Protein AF-A0A940Q1M5-F1 (afdb_monomer)

pLDDT: mean 94.96, std 3.19, range [85.62, 98.25]

Radius of gyration: 10.08 Å; Cα contacts (8 Å, |Δi|>4): 84; chains: 1; bounding box: 20×18×25 Å

Sequence (55 aa):
MGVCTDICVISNAMLLKAFFPEIPTSIKADCCAGVTPEASETALRAMKSCQITVE

Foldseek 3Di:
DDEALLPPVLVVLVVCCVVPVPDAAEAALVPYDHPDPVSNVVSVVVSVVSNHHYD

Structure (mmCIF, N/CA/C/O backbone):
data_AF-A0A940Q1M5-F1
#
_entry.id   AF-A0A940Q1M5-F1
#
loop_
_atom_site.group_PDB
_atom_site.id
_atom_site.type_symbol
_atom_site.label_atom_id
_atom_site.label_alt_id
_atom_site.label_comp_id
_atom_site.label_asym_id
_atom_site.label_entity_id
_atom_site.label_seq_id
_atom_site.pdbx_PDB_ins_code
_atom_site.Cartn_x
_atom_site.Cartn_y
_atom_site.Cartn_z
_atom_site.occupancy
_atom_site.B_iso_or_equiv
_atom_site.auth_seq_id
_atom_site.auth_comp_id
_atom_site.auth_asym_id
_atom_site.auth_atom_id
_atom_site.pdbx_PDB_model_num
ATOM 1 N N . MET A 1 1 ? -6.840 0.970 -6.626 1.00 86.00 1 MET A N 1
ATOM 2 C CA . MET A 1 1 ? -6.543 0.927 -8.075 1.00 86.00 1 MET A CA 1
ATOM 3 C C . MET A 1 1 ? -5.896 2.241 -8.450 1.00 86.00 1 MET A C 1
ATOM 5 O O . MET A 1 1 ? -6.225 3.250 -7.831 1.00 86.00 1 MET A O 1
ATOM 9 N N . GLY A 1 2 ? -4.996 2.233 -9.421 1.00 87.88 2 GLY A N 1
ATOM 10 C CA . GLY A 1 2 ? -4.293 3.435 -9.857 1.00 87.88 2 GLY A CA 1
ATOM 11 C C . GLY A 1 2 ? -2.988 3.091 -10.560 1.00 87.88 2 GLY A C 1
ATOM 12 O O . GLY A 1 2 ? -2.498 1.970 -10.468 1.00 87.88 2 GLY A O 1
ATOM 13 N N . VAL A 1 3 ? -2.426 4.059 -11.271 1.00 85.62 3 VAL A N 1
ATOM 14 C CA . VAL A 1 3 ? -1.133 3.914 -11.948 1.00 85.62 3 VAL A CA 1
ATOM 15 C C . VAL A 1 3 ? 0.002 4.418 -11.058 1.00 85.62 3 VAL A C 1
ATOM 17 O O . VAL A 1 3 ? -0.198 5.308 -10.229 1.00 85.62 3 VAL A O 1
ATOM 20 N N . CYS A 1 4 ? 1.177 3.812 -11.230 1.00 90.94 4 CYS A N 1
ATOM 21 C CA . CYS A 1 4 ? 2.372 3.965 -10.400 1.00 90.94 4 CYS A CA 1
ATOM 22 C C . CYS A 1 4 ? 2.190 3.379 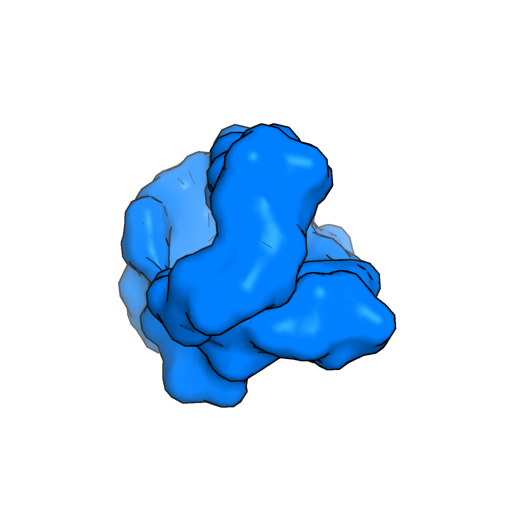-8.985 1.00 90.94 4 CYS A C 1
ATOM 24 O O . CYS A 1 4 ? 2.107 4.126 -8.003 1.00 90.94 4 CYS A O 1
ATOM 26 N N . THR A 1 5 ? 2.120 2.041 -8.880 1.00 95.75 5 THR A N 1
ATOM 27 C CA . THR A 1 5 ? 1.962 1.300 -7.606 1.00 95.75 5 THR A CA 1
ATOM 28 C C . THR A 1 5 ? 2.951 1.770 -6.535 1.00 95.75 5 THR A C 1
ATOM 30 O O . THR A 1 5 ? 2.592 1.985 -5.378 1.00 95.75 5 THR A O 1
ATOM 33 N N . ASP A 1 6 ? 4.192 1.973 -6.957 1.00 96.12 6 ASP A N 1
ATOM 34 C CA . ASP A 1 6 ? 5.364 2.341 -6.171 1.00 96.12 6 ASP A CA 1
ATOM 35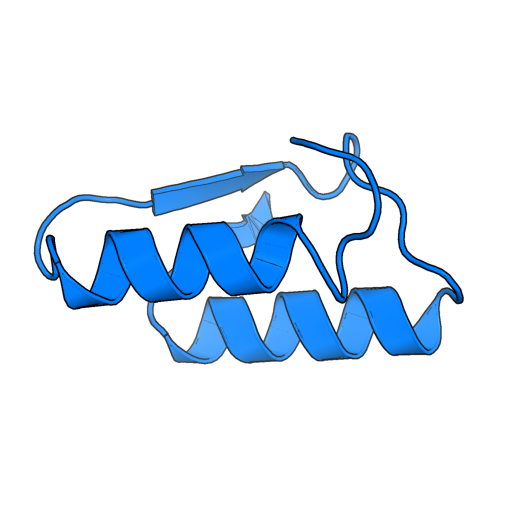 C C . ASP A 1 6 ? 5.543 3.850 -5.953 1.00 96.12 6 ASP A C 1
ATOM 37 O O . ASP A 1 6 ? 6.458 4.259 -5.243 1.00 96.12 6 ASP A O 1
ATOM 41 N N . ILE A 1 7 ? 4.645 4.682 -6.496 1.00 95.69 7 ILE A N 1
ATOM 42 C CA . ILE A 1 7 ? 4.682 6.142 -6.328 1.00 95.69 7 ILE A CA 1
ATOM 43 C C . ILE A 1 7 ? 3.337 6.642 -5.803 1.00 95.69 7 ILE A C 1
ATOM 45 O O . ILE A 1 7 ? 3.189 6.929 -4.615 1.00 95.69 7 ILE A O 1
ATOM 49 N N . CYS A 1 8 ? 2.335 6.753 -6.674 1.00 95.88 8 CYS A N 1
ATOM 50 C CA . CYS A 1 8 ? 1.073 7.405 -6.348 1.00 95.88 8 CYS A CA 1
ATOM 51 C C . CYS A 1 8 ? 0.175 6.515 -5.491 1.00 95.88 8 CYS A C 1
ATOM 53 O O . CYS A 1 8 ? -0.466 7.009 -4.563 1.00 95.88 8 CYS A O 1
ATOM 55 N N . VAL A 1 9 ? 0.118 5.212 -5.781 1.00 96.75 9 VAL A N 1
ATOM 56 C CA . VAL A 1 9 ? -0.766 4.296 -5.046 1.00 96.75 9 VAL A CA 1
ATOM 57 C C . VAL A 1 9 ? -0.281 4.134 -3.609 1.00 96.75 9 VAL A C 1
ATOM 59 O O . VAL A 1 9 ? -1.058 4.377 -2.687 1.00 96.75 9 VAL A O 1
ATOM 62 N N . ILE A 1 10 ? 1.001 3.811 -3.411 1.00 97.12 10 ILE A N 1
ATOM 63 C CA . ILE A 1 10 ? 1.573 3.690 -2.067 1.00 97.12 10 ILE A CA 1
ATOM 64 C C . ILE A 1 10 ? 1.497 5.001 -1.283 1.00 97.12 10 ILE A C 1
ATOM 66 O O . ILE A 1 10 ? 1.056 4.979 -0.137 1.00 97.12 10 ILE A O 1
ATOM 70 N N . SER A 1 11 ? 1.844 6.146 -1.885 1.00 97.38 11 SER A N 1
ATOM 71 C CA . SER A 1 11 ? 1.822 7.433 -1.171 1.00 97.38 11 SER A CA 1
ATOM 72 C C . SER A 1 11 ? 0.423 7.761 -0.659 1.00 97.38 11 SER A C 1
ATOM 74 O O . SER A 1 11 ? 0.249 8.081 0.516 1.00 97.38 11 SER A O 1
ATOM 76 N N . ASN A 1 12 ? -0.592 7.617 -1.515 1.00 96.62 12 ASN A N 1
ATOM 77 C CA . ASN A 1 12 ? -1.971 7.883 -1.123 1.00 96.62 12 ASN A CA 1
ATOM 78 C C . ASN A 1 12 ? -2.475 6.877 -0.087 1.00 96.62 12 ASN A C 1
ATOM 80 O O . ASN A 1 12 ? -3.098 7.284 0.888 1.00 96.62 12 ASN A O 1
ATOM 84 N N . ALA A 1 13 ? -2.192 5.583 -0.258 1.00 97.06 13 ALA A N 1
ATOM 85 C CA . ALA A 1 13 ? -2.652 4.553 0.670 1.00 97.06 13 ALA A CA 1
ATOM 86 C C . ALA A 1 13 ? -2.045 4.726 2.072 1.00 97.06 13 ALA A C 1
ATOM 88 O O . ALA A 1 13 ? -2.762 4.628 3.068 1.00 97.06 13 ALA A O 1
ATOM 89 N N . MET A 1 14 ? -0.749 5.048 2.145 1.00 97.69 14 MET A N 1
ATOM 90 C CA . MET A 1 14 ? -0.059 5.320 3.407 1.00 97.69 14 MET A CA 1
ATOM 91 C C . MET A 1 14 ? -0.591 6.580 4.088 1.00 97.69 14 MET A C 1
ATOM 93 O O . MET A 1 14 ? -0.854 6.548 5.287 1.00 97.69 14 MET A O 1
ATOM 97 N N . LEU A 1 15 ? -0.804 7.669 3.339 1.00 98.06 15 LEU A N 1
ATOM 98 C CA . LEU A 1 15 ? -1.405 8.888 3.889 1.00 98.06 15 LEU A CA 1
ATOM 99 C C . LEU A 1 15 ? -2.809 8.614 4.431 1.00 98.06 15 LEU A C 1
ATOM 101 O O . LEU A 1 15 ? -3.122 8.999 5.554 1.00 98.06 15 LEU A O 1
ATOM 105 N N . LEU A 1 16 ? -3.638 7.903 3.667 1.00 97.25 16 LEU A N 1
ATOM 106 C CA . LEU A 1 16 ? -5.003 7.575 4.069 1.00 97.25 16 LEU A CA 1
ATOM 107 C C . LEU A 1 16 ? -5.004 6.724 5.345 1.00 97.25 16 LEU A C 1
ATOM 109 O O . LEU A 1 16 ? -5.744 7.025 6.277 1.00 97.25 16 LEU A O 1
ATOM 113 N N . LYS A 1 17 ? -4.110 5.733 5.437 1.00 96.81 17 LYS A N 1
ATOM 114 C CA . LYS A 1 17 ? -3.953 4.914 6.644 1.00 96.81 17 LYS A CA 1
ATOM 115 C C . LYS A 1 17 ? -3.414 5.709 7.837 1.00 96.81 17 LYS A C 1
ATOM 117 O O . LYS A 1 17 ? -3.831 5.455 8.960 1.00 96.81 17 LYS A O 1
ATOM 122 N N . ALA A 1 18 ? -2.532 6.682 7.611 1.00 97.62 18 ALA A N 1
ATOM 123 C CA . ALA A 1 18 ? -2.011 7.546 8.667 1.00 97.62 18 ALA A CA 1
ATOM 124 C C . ALA A 1 18 ? -3.083 8.497 9.229 1.00 97.62 18 ALA A C 1
ATOM 126 O O . ALA A 1 18 ? -3.157 8.683 10.442 1.00 97.62 18 ALA A O 1
ATOM 127 N N . PHE A 1 19 ? -3.927 9.076 8.368 1.00 98.25 19 PHE A N 1
ATOM 128 C CA . PHE A 1 19 ? -5.024 9.953 8.795 1.00 98.25 19 PHE A CA 1
ATOM 129 C C . PHE A 1 19 ? -6.221 9.185 9.364 1.00 98.25 19 PHE A C 1
ATOM 131 O O . PHE A 1 19 ? -6.925 9.709 10.226 1.00 98.25 19 PHE A O 1
ATOM 138 N N . PHE A 1 20 ? -6.439 7.947 8.914 1.00 97.75 20 PHE A N 1
ATOM 139 C CA . PHE A 1 20 ? -7.562 7.110 9.327 1.00 97.75 20 PHE A CA 1
ATOM 140 C C . PHE A 1 20 ? -7.103 5.693 9.723 1.00 97.75 20 PHE A C 1
ATOM 142 O O . PHE A 1 20 ? -7.361 4.733 8.991 1.00 97.75 20 PHE A O 1
ATOM 149 N N . PRO A 1 21 ? -6.449 5.525 10.889 1.00 96.69 21 PRO A N 1
ATOM 150 C CA . PRO A 1 21 ? -5.841 4.251 11.287 1.00 96.69 21 PRO A CA 1
ATOM 151 C C . PRO A 1 21 ? -6.829 3.085 11.359 1.00 96.69 21 PRO A C 1
ATOM 153 O O . PRO A 1 21 ? -6.500 1.972 10.959 1.00 96.69 21 PRO A O 1
ATOM 156 N N . GLU A 1 22 ? -8.058 3.348 11.798 1.00 97.19 22 GLU A N 1
ATOM 157 C CA . GLU A 1 22 ? -9.086 2.320 11.999 1.00 97.19 22 GLU A CA 1
ATOM 158 C C . GLU A 1 22 ? -9.911 2.029 10.741 1.00 97.19 22 GLU A C 1
ATOM 160 O O . GLU A 1 22 ? -10.690 1.077 10.718 1.00 97.19 22 GLU A O 1
ATOM 165 N N . ILE A 1 23 ? -9.763 2.832 9.680 1.00 97.06 23 ILE A N 1
ATOM 166 C CA . ILE A 1 23 ? -10.516 2.603 8.448 1.00 97.06 23 ILE A CA 1
ATOM 167 C C . ILE A 1 23 ? -9.858 1.454 7.667 1.00 97.06 23 ILE A C 1
ATOM 169 O O . ILE A 1 23 ? -8.645 1.484 7.413 1.00 97.06 23 ILE A O 1
ATOM 173 N N . PRO A 1 24 ? -10.633 0.426 7.271 1.00 96.38 24 PRO A N 1
ATOM 174 C CA . PRO A 1 24 ? -10.143 -0.613 6.380 1.00 96.38 24 PRO A CA 1
ATOM 175 C C . PRO A 1 24 ? -9.766 -0.020 5.021 1.00 96.38 24 PRO A C 1
ATOM 177 O O . PRO A 1 24 ? -10.591 0.597 4.348 1.00 96.38 24 PRO A O 1
ATOM 180 N N . THR A 1 25 ? -8.524 -0.252 4.603 1.00 96.31 25 THR A N 1
ATOM 181 C CA . THR A 1 25 ? -8.002 0.196 3.308 1.00 96.31 25 THR A CA 1
ATOM 182 C C . THR A 1 25 ? -7.562 -1.022 2.509 1.00 96.31 25 THR A C 1
ATOM 184 O O . THR A 1 25 ? -6.854 -1.885 3.035 1.00 96.31 25 THR A O 1
ATOM 187 N N . SER A 1 26 ? -7.961 -1.085 1.240 1.00 96.25 26 SER A N 1
ATOM 188 C CA . SER A 1 26 ? -7.642 -2.186 0.331 1.00 96.25 26 SER A CA 1
ATOM 189 C C . SER A 1 26 ? -7.086 -1.690 -1.006 1.00 96.25 26 SER A C 1
ATOM 191 O O . SER A 1 26 ? -7.541 -0.687 -1.564 1.00 96.25 26 SER A O 1
ATOM 193 N N . ILE A 1 27 ? -6.120 -2.422 -1.556 1.00 95.69 27 ILE A N 1
ATOM 194 C CA . ILE A 1 27 ? -5.549 -2.206 -2.887 1.00 95.69 27 ILE A CA 1
ATOM 195 C C . ILE A 1 27 ? -5.845 -3.428 -3.745 1.00 95.69 27 ILE A C 1
ATOM 197 O O . ILE A 1 27 ? -5.410 -4.518 -3.407 1.00 95.69 27 ILE A O 1
ATOM 201 N N . LYS A 1 28 ? -6.515 -3.226 -4.882 1.00 94.75 28 LYS A N 1
ATOM 202 C CA . LYS A 1 28 ? -6.630 -4.241 -5.936 1.00 94.75 28 LYS A CA 1
ATOM 203 C C . LYS A 1 28 ? -5.385 -4.197 -6.816 1.00 94.75 28 LYS A C 1
ATOM 205 O O . LYS A 1 28 ? -5.204 -3.216 -7.546 1.00 94.75 28 LYS A O 1
ATOM 210 N N . ALA A 1 29 ? -4.497 -5.171 -6.654 1.00 90.94 29 ALA A N 1
ATOM 211 C CA . ALA A 1 29 ? -3.188 -5.223 -7.299 1.00 90.94 29 ALA A CA 1
ATOM 212 C C . ALA A 1 29 ? -3.288 -5.519 -8.800 1.00 90.94 29 ALA A C 1
ATOM 214 O O . ALA A 1 29 ? -2.500 -4.977 -9.571 1.00 90.94 29 ALA A O 1
ATOM 215 N N . ASP A 1 30 ? -4.288 -6.300 -9.213 1.00 91.62 30 ASP A N 1
ATOM 216 C CA . ASP A 1 30 ? -4.620 -6.585 -10.617 1.00 91.62 30 ASP A CA 1
ATOM 217 C C . ASP A 1 30 ? -4.983 -5.324 -11.429 1.00 91.62 30 ASP A C 1
ATOM 219 O O . ASP A 1 30 ? -4.825 -5.283 -12.647 1.00 91.62 30 ASP A O 1
ATOM 223 N N . CYS A 1 31 ? -5.414 -4.271 -10.736 1.00 91.00 31 CYS A N 1
ATOM 224 C CA . CYS A 1 31 ? -5.778 -2.972 -11.289 1.00 91.00 31 CYS A CA 1
ATOM 225 C C . CYS A 1 31 ? -4.748 -1.871 -10.962 1.00 91.00 31 CYS A C 1
ATOM 227 O O . CYS A 1 31 ? -5.091 -0.679 -10.931 1.00 91.00 31 CYS A O 1
ATOM 229 N N . 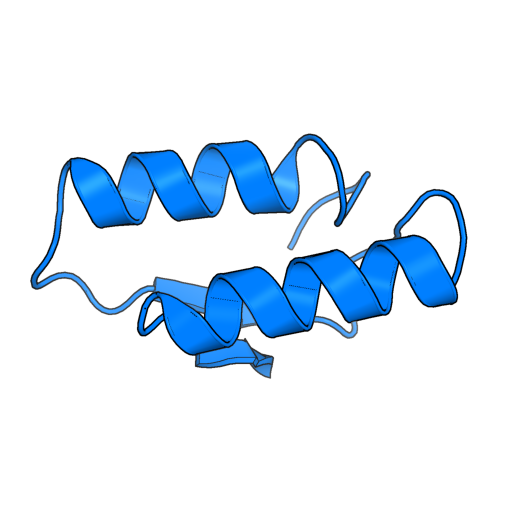CYS A 1 32 ? -3.505 -2.258 -10.664 1.00 91.12 32 CYS A N 1
ATOM 230 C CA . CYS A 1 32 ? -2.383 -1.360 -10.412 1.00 91.12 32 CYS A CA 1
ATOM 231 C C . CYS A 1 32 ? -1.188 -1.724 -11.306 1.00 91.12 32 CYS A C 1
ATOM 233 O O . CYS A 1 32 ? -0.974 -2.885 -11.639 1.00 91.12 32 CYS A O 1
ATOM 235 N N . ALA A 1 33 ? -0.383 -0.730 -11.677 1.00 91.31 33 ALA A N 1
ATOM 236 C CA . ALA A 1 33 ? 0.838 -0.934 -12.456 1.00 91.31 33 ALA A CA 1
ATOM 237 C C . ALA A 1 33 ? 1.980 -0.103 -11.864 1.00 91.31 33 ALA A C 1
ATOM 239 O O . ALA A 1 33 ? 1.819 1.101 -11.654 1.00 91.31 33 ALA A O 1
ATOM 240 N N . GLY A 1 34 ? 3.114 -0.740 -11.574 1.00 87.62 34 GLY A N 1
ATOM 241 C CA . GLY A 1 34 ? 4.341 -0.070 -11.133 1.00 87.62 34 GLY A CA 1
ATOM 242 C C . GLY A 1 34 ? 5.314 0.169 -12.286 1.00 87.62 34 GLY A C 1
ATOM 243 O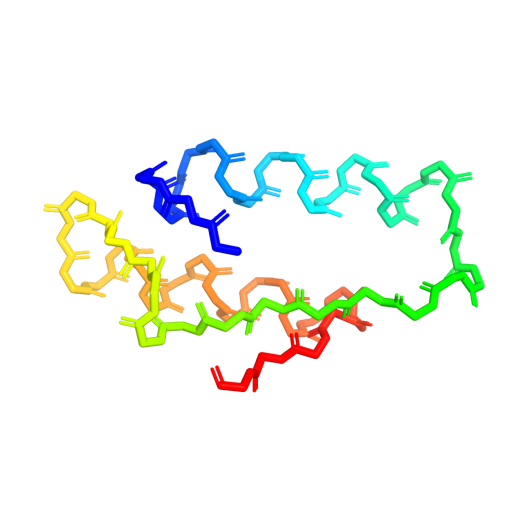 O 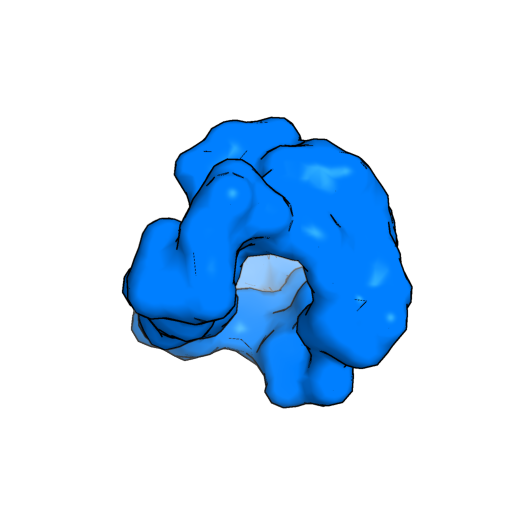. GLY A 1 34 ? 5.088 -0.299 -13.402 1.00 87.62 34 GLY A O 1
ATOM 244 N N . VAL A 1 35 ? 6.407 0.880 -12.006 1.00 89.25 35 VAL A N 1
ATOM 245 C CA . VAL A 1 35 ? 7.462 1.157 -13.003 1.00 89.25 35 VAL A CA 1
ATOM 246 C C . VAL A 1 35 ? 8.190 -0.125 -13.426 1.00 89.25 35 VAL A C 1
ATOM 248 O O . VAL A 1 35 ? 8.481 -0.315 -14.606 1.00 89.25 35 VAL A O 1
ATOM 251 N N . THR A 1 36 ? 8.438 -1.028 -12.474 1.00 93.19 36 THR A N 1
ATOM 252 C CA . THR A 1 36 ? 8.916 -2.397 -12.719 1.00 93.19 36 THR A CA 1
ATOM 253 C C . THR A 1 36 ? 8.127 -3.392 -11.856 1.00 93.19 36 THR A C 1
ATOM 255 O O . THR A 1 36 ? 7.516 -2.981 -10.858 1.00 93.19 36 THR A O 1
ATOM 258 N N . PRO A 1 37 ? 8.123 -4.697 -12.194 1.00 93.06 37 PRO A N 1
ATOM 259 C CA . PRO A 1 37 ? 7.497 -5.722 -11.358 1.00 93.06 37 PRO A CA 1
ATOM 260 C C . PRO A 1 37 ? 8.026 -5.717 -9.918 1.00 93.06 37 PRO A C 1
ATOM 262 O O . PRO A 1 37 ? 7.239 -5.749 -8.972 1.00 93.06 37 PRO A O 1
ATOM 265 N N . GLU A 1 38 ? 9.342 -5.582 -9.747 1.00 95.94 38 GLU A N 1
ATOM 266 C CA . GLU A 1 38 ? 10.014 -5.598 -8.442 1.00 95.94 38 GLU A CA 1
ATOM 267 C C . GLU A 1 38 ? 9.655 -4.364 -7.605 1.00 95.94 38 GLU A C 1
ATOM 269 O O . GLU A 1 38 ? 9.433 -4.464 -6.393 1.00 95.94 38 GLU A O 1
ATOM 274 N N . ALA A 1 39 ? 9.567 -3.193 -8.246 1.00 94.12 39 ALA A N 1
ATOM 275 C CA . ALA A 1 39 ? 9.137 -1.963 -7.589 1.00 94.12 39 ALA A CA 1
ATOM 276 C C . ALA A 1 39 ? 7.681 -2.077 -7.113 1.00 94.12 39 ALA A C 1
ATOM 278 O O . ALA A 1 39 ? 7.373 -1.770 -5.957 1.00 94.12 39 ALA A O 1
ATOM 279 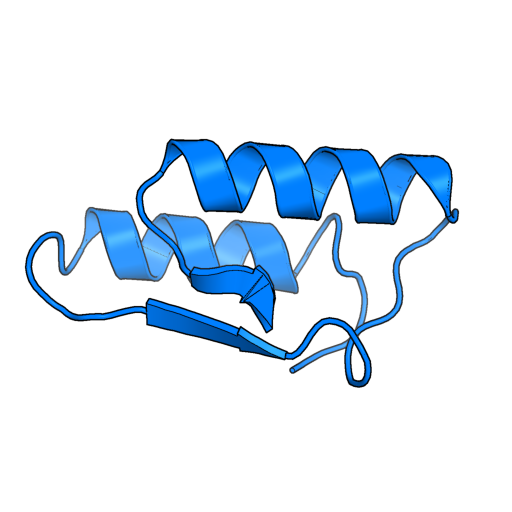N N . SER A 1 40 ? 6.800 -2.602 -7.973 1.00 93.94 40 SER A N 1
ATOM 280 C CA . SER A 1 40 ? 5.395 -2.846 -7.636 1.00 93.94 40 SER A CA 1
ATOM 281 C C . SER A 1 40 ? 5.261 -3.819 -6.460 1.00 93.94 40 SER A C 1
ATOM 283 O O . SER A 1 40 ? 4.563 -3.521 -5.490 1.00 93.94 40 SER A O 1
ATOM 285 N N . GLU A 1 41 ? 5.973 -4.949 -6.484 1.00 95.38 41 GLU A N 1
ATOM 286 C CA . GLU A 1 41 ? 5.946 -5.942 -5.402 1.00 95.38 41 GLU A CA 1
ATOM 287 C C . GLU A 1 41 ? 6.461 -5.364 -4.077 1.00 95.38 41 GLU A C 1
ATOM 289 O O . GLU A 1 41 ? 5.848 -5.558 -3.021 1.00 95.38 41 GLU A O 1
ATOM 294 N N . THR A 1 42 ? 7.546 -4.586 -4.131 1.00 96.62 42 THR A N 1
ATOM 295 C CA . THR A 1 42 ? 8.1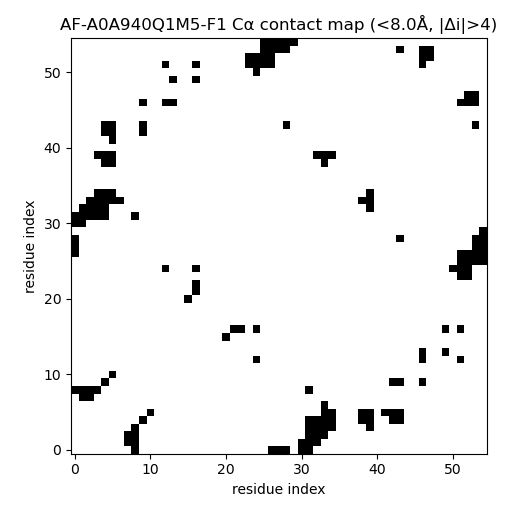05 -3.906 -2.955 1.00 96.62 42 THR A CA 1
ATOM 296 C C . THR A 1 42 ? 7.083 -2.962 -2.324 1.00 96.62 42 THR A C 1
ATOM 298 O O . THR A 1 42 ? 6.900 -2.979 -1.102 1.00 96.62 42 THR A O 1
ATOM 301 N N . ALA A 1 43 ? 6.370 -2.187 -3.143 1.00 97.12 43 ALA A N 1
ATOM 302 C CA . ALA A 1 43 ? 5.339 -1.268 -2.679 1.00 97.12 43 ALA A CA 1
ATOM 303 C C . ALA A 1 43 ? 4.124 -1.993 -2.078 1.00 97.12 43 ALA A C 1
ATOM 305 O O . ALA A 1 43 ? 3.658 -1.631 -0.994 1.00 97.12 43 ALA A O 1
ATOM 306 N N . LEU A 1 44 ? 3.639 -3.057 -2.729 1.00 96.50 44 LEU A N 1
ATOM 307 C CA . LEU A 1 44 ? 2.544 -3.886 -2.209 1.00 96.50 44 LEU A CA 1
ATOM 308 C C . LEU A 1 44 ? 2.909 -4.526 -0.863 1.00 96.50 44 LEU A C 1
ATOM 310 O O . LEU A 1 44 ? 2.089 -4.543 0.058 1.00 96.50 44 LEU A O 1
ATOM 314 N N . ARG A 1 45 ? 4.150 -5.003 -0.711 1.00 97.31 45 ARG A N 1
ATOM 315 C CA . ARG A 1 45 ? 4.640 -5.562 0.556 1.00 97.31 45 ARG A CA 1
ATOM 316 C C . ARG A 1 45 ? 4.706 -4.509 1.661 1.00 97.31 45 ARG A C 1
ATOM 318 O O . ARG A 1 45 ? 4.302 -4.798 2.783 1.00 97.31 45 ARG A O 1
ATOM 325 N N . ALA A 1 46 ? 5.171 -3.298 1.351 1.00 97.38 46 ALA A N 1
ATOM 326 C CA . ALA A 1 46 ? 5.189 -2.195 2.311 1.00 97.38 46 ALA A CA 1
ATOM 327 C C . ALA A 1 46 ? 3.772 -1.840 2.790 1.00 97.38 46 ALA A C 1
ATOM 329 O O . ALA A 1 46 ? 3.549 -1.700 3.990 1.00 97.38 46 ALA A O 1
ATOM 330 N N . MET A 1 47 ? 2.800 -1.775 1.873 1.00 97.19 47 MET A N 1
ATOM 331 C CA . MET A 1 47 ? 1.399 -1.521 2.224 1.00 97.19 47 MET A CA 1
ATOM 332 C C . MET A 1 47 ? 0.811 -2.630 3.113 1.00 97.19 47 MET A C 1
ATOM 334 O O . MET A 1 47 ? 0.184 -2.315 4.126 1.00 97.19 47 MET A 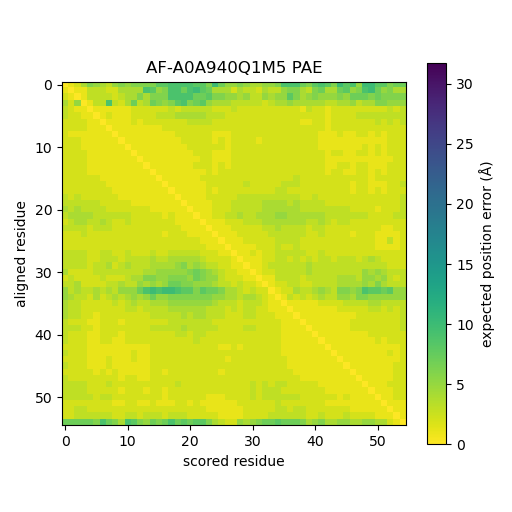O 1
ATOM 338 N N . LYS A 1 48 ? 1.084 -3.914 2.821 1.00 96.88 48 LYS A N 1
ATOM 339 C CA . LYS A 1 48 ? 0.662 -5.038 3.685 1.00 96.88 48 LYS A CA 1
ATOM 340 C C . LYS A 1 48 ? 1.157 -4.890 5.126 1.00 96.88 48 LYS A C 1
ATOM 342 O O . LYS A 1 48 ? 0.385 -5.102 6.059 1.00 96.88 48 LYS A O 1
ATOM 347 N N . SER A 1 49 ? 2.413 -4.479 5.318 1.00 97.00 49 SER A N 1
ATOM 348 C CA . SER A 1 49 ? 2.981 -4.241 6.655 1.00 97.00 49 SER A CA 1
ATOM 349 C C . SER A 1 49 ? 2.266 -3.128 7.429 1.00 97.00 49 SER A C 1
ATOM 351 O O . SER A 1 49 ? 2.265 -3.138 8.657 1.00 97.00 49 SER A O 1
ATOM 353 N N . CYS A 1 50 ? 1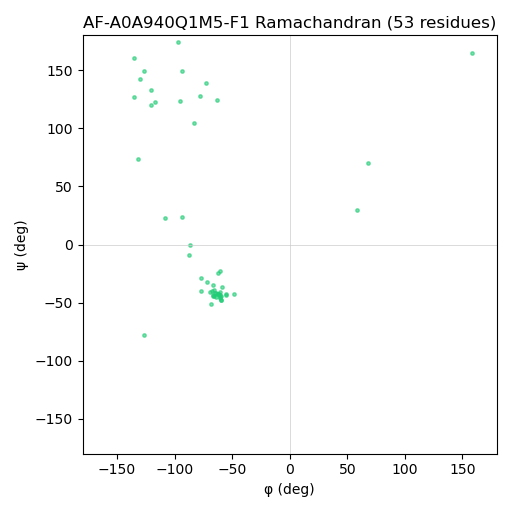.620 -2.196 6.728 1.00 96.94 50 CYS A N 1
ATOM 354 C CA . CYS A 1 50 ? 0.846 -1.100 7.310 1.00 96.94 50 CYS A CA 1
ATOM 355 C C . CYS A 1 50 ? -0.649 -1.431 7.464 1.00 96.94 50 CYS A C 1
ATOM 357 O O . CYS A 1 50 ? -1.475 -0.522 7.521 1.00 96.94 50 CYS A O 1
ATOM 359 N N . GLN A 1 51 ? -1.009 -2.719 7.538 1.00 96.88 51 GLN A N 1
ATOM 360 C CA . GLN A 1 51 ? -2.397 -3.183 7.682 1.00 96.88 51 GLN A CA 1
ATOM 361 C C . GLN A 1 51 ? -3.317 -2.709 6.541 1.00 96.88 51 GLN A C 1
ATOM 363 O O . GLN A 1 51 ? -4.517 -2.503 6.738 1.00 96.88 51 GLN A O 1
ATOM 368 N N . ILE A 1 52 ? -2.754 -2.511 5.347 1.00 97.81 52 ILE A N 1
ATOM 369 C CA . ILE A 1 52 ? -3.513 -2.274 4.120 1.00 97.81 52 ILE A CA 1
ATOM 370 C C . ILE A 1 52 ? -3.669 -3.627 3.431 1.00 97.81 52 ILE A C 1
ATOM 372 O O . ILE A 1 52 ? -2.686 -4.315 3.148 1.00 97.81 52 ILE A O 1
ATOM 376 N N . THR A 1 53 ? -4.911 -4.023 3.171 1.00 97.44 53 THR A N 1
ATOM 377 C CA . THR A 1 53 ? -5.200 -5.294 2.499 1.00 97.44 53 THR A CA 1
ATOM 378 C C . THR A 1 53 ? -4.830 -5.177 1.026 1.00 97.44 53 THR A C 1
ATOM 380 O O . THR A 1 53 ? -5.078 -4.150 0.398 1.00 97.44 53 THR A O 1
ATOM 383 N N . VAL A 1 54 ? -4.222 -6.214 0.461 1.00 95.06 54 VAL A N 1
ATOM 384 C CA . VAL A 1 54 ? -3.909 -6.271 -0.970 1.00 95.06 54 VAL A CA 1
ATOM 385 C C . VAL A 1 54 ? -4.621 -7.484 -1.547 1.00 95.06 54 VAL A C 1
ATOM 387 O O . VAL A 1 54 ? -4.362 -8.598 -1.087 1.00 95.06 54 VAL A O 1
ATOM 390 N N . GLU A 1 55 ? -5.498 -7.228 -2.513 1.00 91.75 55 GLU A N 1
ATOM 391 C CA . GLU A 1 55 ? -6.335 -8.194 -3.237 1.00 91.75 55 GLU A CA 1
ATOM 392 C C . GLU A 1 55 ? -5.851 -8.369 -4.676 1.00 91.75 55 GLU A C 1
ATOM 394 O O . GLU A 1 55 ? -5.453 -7.351 -5.293 1.00 91.75 55 GLU A O 1
#

Secondary structure (DSSP, 8-state):
-EE-IIIIIHHHHHHHHHH-TTS--EE-GGGEE-SSHHHHHHHHHHHHHTT-EE-

Nearest PDB structures (foldseek):
  1im5-assembly1_A  TM=9.420E-01  e=8.299E-02  Pyrococcus horikoshii
  3r2j-assembly2_C  TM=8.804E-01  e=2.179E-01  Leishmania infantum
  4wgf-assembly1_B  TM=8.661E-01  e=3.075E-01  Pseudomonas aeruginosa PAO1
  5odr-assembly1_A  TM=6.398E-01  e=1.846E+00  Methanothermococcus thermolithotrophicus DSM 2095
  2gas-assembly2_B  TM=5.064E-01  e=1.978E+00  Medicago sativa

Solvent-accessible surface area (backbone atoms only — not comparable to full-atom values): 3039 Å² total; per-residue (Å²): 96,43,67,33,26,60,50,56,41,41,53,51,52,52,51,50,41,70,78,35,72,86,57,92,46,74,37,42,52,90,54,39,43,37,92,41,72,66,47,24,51,52,30,54,53,54,39,44,76,69,71,29,46,76,86

Mean predicted aligned error: 2.4 Å